Protein AF-A0A7C8D128-F1 (afdb_monomer)

Sequence (121 aa):
MGNRGRMALEAQGLRGLGSVHWNLSTAELYEHVLRRSEGRLSRQGALVVLTGQHTGRSANDRFIVCDDTTRDTVWWGKVNAPYESNRFEALFERMTAYLEGREVFVQDCFVGADPDYRMPV

Foldseek 3Di:
DPPVVQVVCVVVVQPQAAAEAEADDPVVVVVVCVVVVQWDADPVGDTGGDPPPDPDDPQQPDEDECDPVDVPPPPDDSRHDYDHPVVVVVVSNVVSVVRRHYYDYYYWDWDDPDPVPIDID

Solvent-accessible surface area (backbone atoms only — not comparable to full-atom values): 7458 Å² total; per-residue (Å²): 120,71,69,62,60,52,53,54,39,42,75,72,60,47,47,70,56,45,54,75,46,70,63,70,50,72,68,55,50,51,53,51,34,52,75,66,66,63,40,47,68,44,98,85,63,52,81,44,72,78,67,72,93,60,83,66,84,64,66,87,78,45,68,42,64,51,43,93,78,36,62,88,69,54,80,72,46,92,75,42,29,76,32,56,54,71,62,47,50,59,50,48,54,53,51,34,60,67,42,40,60,34,73,48,79,46,66,85,45,68,50,62,88,52,84,92,71,38,43,82,80

Secondary structure (DSSP, 8-state):
-HHHHHHHHHHTT--S-S-EEES--HHHHHHHHHHTTS-EE-TTS-EE---TT--S--GGG-EEEESTTTTTTS--SSSSEEEEHHHHHHHHHHHHHHHTT--EEE---EESSSTTT-EE-

pLDDT: mean 94.91, std 8.36, range [45.03, 98.5]

Nearest PDB structures (foldseek):
  2pc9-assembly1_A  TM=9.813E-01  e=1.497E-09  Thermus thermophilus HB8
  1xkv-assembly1_B  TM=9.826E-01  e=2.866E-09  Thermus thermophilus HB8
  1xkv-assembly1_A  TM=9.837E-01  e=3.482E-09  Thermus thermophilus HB8
  2pc9-assembly2_B  TM=9.815E-01  e=8.643E-09  Thermus thermophilus HB8
  2pc9-assembly4_D  TM=9.819E-01  e=8.643E-09  Thermus thermophilus HB8

Radius of gyration: 18.3 Å; Cα contacts (8 Å, |Δi|>4): 110; chains: 1; bounding box: 44×37×43 Å

Structure (mmCIF, N/CA/C/O backbone):
data_AF-A0A7C8D128-F1
#
_entry.id   AF-A0A7C8D128-F1
#
loop_
_atom_site.group_PDB
_atom_site.id
_atom_site.type_symbol
_atom_site.label_atom_id
_atom_site.label_alt_id
_atom_site.label_comp_id
_atom_site.label_asym_id
_atom_site.label_entity_id
_atom_site.label_seq_id
_atom_site.pdbx_PDB_ins_code
_atom_site.Cartn_x
_atom_site.Cartn_y
_atom_site.Cartn_z
_atom_site.occupancy
_atom_site.B_iso_or_equiv
_atom_site.auth_seq_id
_atom_site.auth_comp_id
_atom_site.auth_asym_id
_atom_site.auth_atom_id
_atom_site.pdbx_PDB_model_num
ATOM 1 N N . MET A 1 1 ? 10.401 2.206 21.297 1.00 45.03 1 MET A N 1
ATOM 2 C CA . MET A 1 1 ? 10.270 1.829 19.869 1.00 45.03 1 MET A CA 1
ATOM 3 C C . MET A 1 1 ? 9.889 2.994 18.942 1.00 45.03 1 MET A C 1
ATOM 5 O O . MET A 1 1 ? 10.240 2.918 17.776 1.00 45.03 1 MET A O 1
ATOM 9 N N . GLY A 1 2 ? 9.286 4.095 19.422 1.00 52.06 2 GLY A N 1
ATOM 10 C CA . GLY A 1 2 ? 8.753 5.162 18.550 1.00 52.06 2 GLY A CA 1
ATOM 11 C C . GLY A 1 2 ? 9.742 5.947 17.670 1.00 52.06 2 GLY A C 1
ATOM 12 O O . GLY A 1 2 ? 9.354 6.402 16.602 1.00 52.06 2 GLY A O 1
ATOM 13 N N . ASN A 1 3 ? 11.020 6.081 18.051 1.00 59.31 3 ASN A N 1
ATOM 14 C CA . ASN A 1 3 ? 11.955 6.923 17.284 1.00 59.31 3 ASN A CA 1
ATOM 15 C C . ASN A 1 3 ? 12.493 6.238 16.009 1.00 59.31 3 ASN A C 1
ATOM 17 O O . ASN A 1 3 ? 12.762 6.902 15.016 1.00 59.31 3 ASN A O 1
ATOM 21 N N . ARG A 1 4 ? 12.618 4.899 16.002 1.00 62.72 4 ARG A N 1
ATOM 22 C CA . ARG A 1 4 ? 13.134 4.153 14.835 1.00 62.72 4 ARG A CA 1
ATOM 23 C C . ARG A 1 4 ? 12.120 4.062 13.694 1.00 62.72 4 ARG A C 1
ATOM 25 O O . ARG A 1 4 ? 12.514 4.229 12.548 1.00 62.72 4 ARG A O 1
ATOM 32 N N . GLY A 1 5 ? 10.838 3.860 14.007 1.00 75.00 5 GLY A N 1
ATOM 33 C CA . GLY A 1 5 ? 9.778 3.828 12.992 1.00 75.00 5 GLY A CA 1
ATOM 34 C C . GLY A 1 5 ? 9.607 5.177 12.289 1.00 75.00 5 GLY A C 1
ATOM 35 O O . GLY A 1 5 ? 9.484 5.230 11.072 1.00 75.00 5 GLY A O 1
ATOM 36 N N . ARG A 1 6 ? 9.699 6.288 13.032 1.00 76.25 6 ARG A N 1
ATOM 37 C CA . ARG A 1 6 ? 9.601 7.635 12.450 1.00 76.25 6 ARG A CA 1
ATOM 38 C C . ARG A 1 6 ? 10.775 7.962 11.521 1.00 76.25 6 ARG A C 1
ATOM 40 O O . ARG A 1 6 ? 10.542 8.427 10.413 1.00 76.25 6 ARG A O 1
ATOM 47 N N . MET A 1 7 ? 12.005 7.635 11.927 1.00 77.75 7 MET A N 1
ATOM 48 C CA . MET A 1 7 ? 13.186 7.785 11.063 1.00 77.75 7 MET A CA 1
ATOM 49 C C . MET A 1 7 ? 13.088 6.940 9.784 1.00 77.75 7 MET A C 1
ATOM 51 O O . MET A 1 7 ? 13.540 7.377 8.730 1.00 77.75 7 MET A O 1
ATOM 55 N N . ALA A 1 8 ? 12.480 5.750 9.852 1.00 86.50 8 ALA A N 1
ATOM 56 C CA . ALA A 1 8 ? 12.268 4.910 8.674 1.00 86.50 8 ALA A CA 1
ATOM 57 C C . ALA A 1 8 ? 11.300 5.557 7.664 1.00 86.50 8 ALA A C 1
ATOM 59 O O . ALA A 1 8 ? 11.583 5.554 6.470 1.00 86.50 8 ALA A O 1
ATOM 60 N N . LEU A 1 9 ? 10.207 6.169 8.132 1.00 92.31 9 LEU A N 1
ATOM 61 C CA . LEU A 1 9 ? 9.264 6.894 7.267 1.00 92.31 9 LEU A CA 1
ATOM 62 C C . LEU A 1 9 ? 9.898 8.155 6.659 1.00 92.31 9 LEU A C 1
ATOM 64 O O . LEU A 1 9 ? 9.732 8.425 5.471 1.00 92.31 9 LEU A O 1
ATOM 68 N N . GLU A 1 10 ? 10.694 8.894 7.434 1.00 91.94 10 GLU A N 1
ATOM 69 C CA . GLU A 1 10 ? 11.416 10.072 6.933 1.00 91.94 10 GLU A CA 1
ATOM 70 C C . GLU A 1 10 ? 12.445 9.709 5.853 1.00 91.94 10 GLU A C 1
ATOM 72 O O . GLU A 1 10 ? 12.593 10.448 4.874 1.00 91.94 10 GLU A O 1
ATOM 77 N N . ALA A 1 11 ? 13.113 8.556 5.992 1.00 92.44 11 ALA A N 1
ATOM 78 C CA . ALA A 1 11 ? 14.014 8.010 4.976 1.00 92.44 11 ALA A CA 1
ATOM 79 C C . ALA A 1 11 ? 13.282 7.624 3.678 1.00 92.44 11 ALA A C 1
ATOM 81 O O . ALA A 1 11 ? 13.878 7.670 2.606 1.00 92.44 11 ALA A O 1
ATOM 82 N N . GLN A 1 12 ? 11.984 7.315 3.760 1.00 92.00 12 GLN A N 1
ATOM 83 C CA . GLN A 1 12 ? 11.100 7.114 2.607 1.00 92.00 12 GLN A CA 1
ATOM 84 C C . GLN A 1 12 ? 10.524 8.434 2.063 1.00 92.00 12 GLN A C 1
ATOM 86 O O . GLN A 1 12 ? 9.673 8.415 1.185 1.00 92.00 12 GLN A O 1
ATOM 91 N N . GLY A 1 13 ? 10.946 9.596 2.572 1.00 93.62 13 GLY A N 1
ATOM 92 C CA . GLY A 1 13 ? 10.451 10.901 2.125 1.00 93.62 13 GLY A CA 1
ATOM 93 C C . GLY A 1 13 ? 9.123 11.332 2.756 1.00 93.62 13 GLY A C 1
ATOM 94 O O . GLY A 1 13 ? 8.624 12.405 2.428 1.00 93.62 13 GLY A O 1
ATOM 95 N N . LEU A 1 14 ? 8.570 10.553 3.690 1.00 95.31 14 LEU A N 1
ATOM 96 C 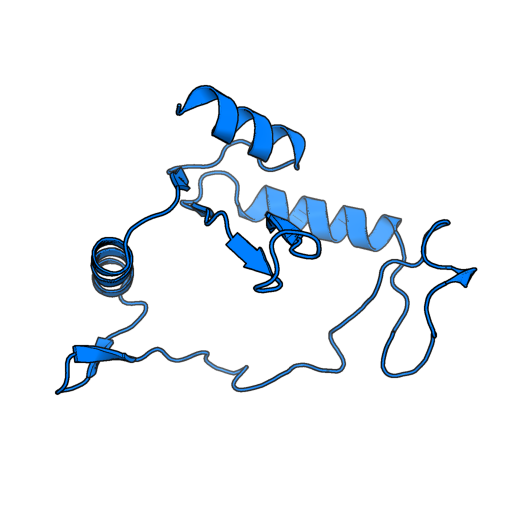CA . LEU A 1 14 ? 7.357 10.899 4.429 1.00 95.31 14 LEU A CA 1
ATOM 97 C C . LEU A 1 14 ? 7.725 11.743 5.652 1.00 95.31 14 LEU A C 1
ATOM 99 O O . LEU A 1 14 ? 8.214 11.233 6.661 1.00 95.31 14 LEU A O 1
ATOM 103 N N . ARG A 1 15 ? 7.513 13.056 5.558 1.00 93.19 15 ARG A N 1
ATOM 104 C CA . ARG A 1 15 ? 7.910 14.031 6.584 1.00 93.19 15 ARG A CA 1
ATOM 105 C C . ARG A 1 15 ? 6.696 14.758 7.137 1.00 93.19 15 ARG A C 1
ATOM 107 O O . ARG A 1 15 ? 5.618 14.718 6.559 1.00 93.19 15 ARG A O 1
ATOM 114 N N . GLY A 1 16 ? 6.863 15.384 8.301 1.00 93.94 16 GLY A N 1
ATOM 115 C CA . GLY A 1 16 ? 5.831 16.251 8.876 1.00 93.94 16 GLY A CA 1
ATOM 116 C C . GLY A 1 16 ? 4.485 15.567 9.147 1.00 93.94 16 GLY A C 1
ATOM 117 O O . GLY A 1 16 ? 3.483 16.262 9.261 1.00 93.94 16 GLY A O 1
ATOM 118 N N . LEU A 1 17 ? 4.439 14.233 9.231 1.00 96.19 17 LEU A N 1
ATOM 119 C CA . LEU A 1 17 ? 3.209 13.478 9.475 1.00 96.19 17 LEU A CA 1
ATOM 120 C C . LEU A 1 17 ? 2.575 13.877 10.817 1.00 96.19 17 LEU A C 1
ATOM 122 O O . LEU A 1 17 ? 3.282 14.237 11.765 1.00 96.19 17 LEU A O 1
ATOM 126 N N . GLY A 1 18 ? 1.247 13.782 10.890 1.00 95.69 18 GLY A N 1
ATOM 127 C CA . GLY A 1 18 ? 0.481 13.947 12.122 1.00 95.69 18 GLY A CA 1
ATOM 128 C C . GLY A 1 18 ? 0.629 12.726 13.035 1.00 95.69 18 GLY A C 1
ATOM 129 O O . GLY A 1 18 ? 1.733 12.326 13.409 1.00 95.69 18 GLY A O 1
ATOM 130 N N . SER A 1 19 ? -0.493 12.112 13.407 1.00 95.19 19 SER A N 1
ATOM 131 C CA . SER A 1 19 ? -0.486 10.852 14.158 1.00 95.19 19 SER A CA 1
ATOM 132 C C . 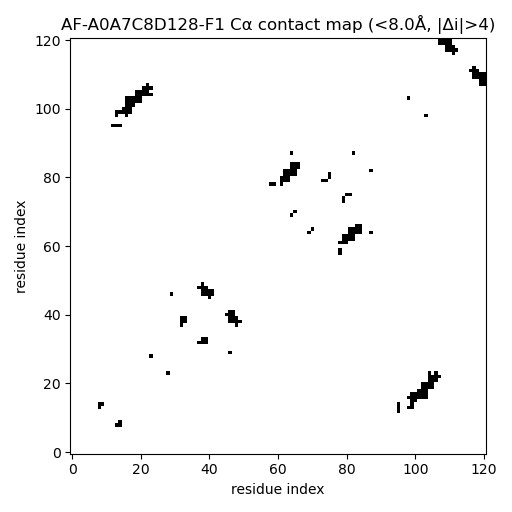SER A 1 19 ? -0.016 9.690 13.278 1.00 95.19 19 SER A C 1
ATOM 134 O O . SER A 1 19 ? -0.478 9.539 12.150 1.00 95.19 19 SER A O 1
ATOM 136 N N . VAL A 1 20 ? 0.874 8.847 13.803 1.00 96.19 20 VAL A N 1
ATOM 137 C CA . VAL A 1 20 ? 1.366 7.643 13.117 1.00 96.19 20 VAL A CA 1
ATOM 138 C C . VAL A 1 20 ? 1.018 6.426 13.966 1.00 96.19 20 VAL A C 1
ATOM 140 O O . VAL A 1 20 ? 1.585 6.243 15.045 1.00 96.19 20 VAL A O 1
ATOM 143 N N . HIS A 1 21 ? 0.103 5.593 13.476 1.00 96.19 21 HIS A N 1
ATOM 144 C CA . HIS A 1 21 ? -0.343 4.383 14.166 1.00 96.19 21 HIS A CA 1
ATOM 145 C C . HIS A 1 21 ? 0.334 3.152 13.576 1.00 96.19 21 HIS A C 1
ATOM 147 O O . HIS A 1 21 ? 0.176 2.879 12.390 1.00 96.19 21 HIS A O 1
ATOM 153 N N . TRP A 1 22 ? 1.084 2.413 14.392 1.00 96.31 22 TRP A N 1
ATOM 154 C CA . TRP A 1 22 ? 1.833 1.232 13.953 1.00 96.31 22 TRP A CA 1
ATOM 155 C C . TRP A 1 22 ? 1.155 -0.052 14.412 1.00 96.31 22 TRP A C 1
ATOM 157 O O . TRP A 1 22 ? 0.948 -0.227 15.611 1.00 96.31 22 TRP A O 1
ATOM 167 N N . ASN A 1 23 ? 0.899 -0.961 13.469 1.00 96.69 23 ASN A N 1
ATOM 168 C CA . ASN A 1 23 ? 0.446 -2.330 13.719 1.00 96.69 23 ASN A CA 1
ATOM 169 C C . ASN A 1 23 ? -0.774 -2.402 14.654 1.00 96.69 23 ASN A C 1
ATOM 171 O O . ASN A 1 23 ? -0.804 -3.217 15.579 1.00 96.69 23 ASN A O 1
ATOM 175 N N . LEU A 1 24 ? -1.762 -1.528 14.421 1.00 97.81 24 LEU A N 1
ATOM 176 C CA . LEU A 1 24 ? -3.015 -1.540 15.175 1.00 97.81 24 LEU A CA 1
ATOM 177 C C . LEU A 1 24 ? -3.697 -2.905 15.064 1.00 97.81 24 LEU A C 1
ATOM 179 O O . LEU A 1 24 ? -3.713 -3.542 14.009 1.00 97.81 24 LEU A O 1
ATOM 183 N N . SER A 1 25 ? -4.322 -3.328 16.154 1.00 98.31 25 SER A N 1
ATOM 184 C CA . SER A 1 25 ? -5.182 -4.501 16.153 1.00 98.31 25 SER A CA 1
ATOM 185 C C . SER A 1 25 ? -6.422 -4.285 15.282 1.00 98.31 25 SER A C 1
ATOM 187 O O . SER A 1 25 ? -6.863 -3.162 15.021 1.00 98.31 25 SER A O 1
ATOM 189 N N . THR A 1 26 ? -7.060 -5.384 14.876 1.00 98.19 26 THR A N 1
ATOM 190 C CA . THR A 1 26 ? -8.333 -5.326 14.145 1.00 98.19 26 THR A CA 1
ATOM 191 C C . THR A 1 26 ? -9.403 -4.543 14.910 1.00 98.19 26 THR A C 1
ATOM 193 O O . THR A 1 26 ? -10.160 -3.803 14.290 1.00 98.19 26 THR A O 1
ATOM 196 N N . ALA A 1 27 ? -9.457 -4.661 16.242 1.00 98.25 27 ALA A N 1
ATOM 197 C CA . ALA A 1 27 ? -10.421 -3.929 17.063 1.00 98.25 27 ALA A CA 1
ATOM 198 C C . ALA A 1 27 ? -10.177 -2.411 17.011 1.00 98.25 27 ALA A C 1
ATOM 200 O O . ALA A 1 27 ? -11.108 -1.651 16.756 1.00 98.25 27 ALA A O 1
ATOM 201 N N . GLU A 1 28 ? -8.922 -1.977 17.149 1.00 98.44 28 GLU A N 1
ATOM 202 C CA . GLU A 1 28 ? -8.553 -0.560 17.041 1.00 98.44 28 GLU A CA 1
ATOM 203 C C . GLU A 1 28 ? -8.881 -0.002 15.647 1.00 98.44 28 GLU A C 1
ATOM 205 O O . GLU A 1 28 ? -9.460 1.079 15.528 1.00 98.44 28 GLU A O 1
ATOM 210 N N . LEU A 1 29 ? -8.602 -0.758 14.579 1.00 98.50 29 LEU A N 1
ATOM 211 C CA . LEU A 1 29 ? -8.956 -0.355 13.214 1.00 98.50 29 LEU A CA 1
ATOM 212 C C . LEU A 1 29 ? -10.475 -0.195 13.027 1.00 98.50 29 LEU A C 1
ATOM 214 O O . LEU A 1 29 ? -10.913 0.761 12.386 1.00 98.50 29 LEU A O 1
ATOM 218 N N . TYR A 1 30 ? -11.290 -1.076 13.617 1.00 98.44 30 TYR A N 1
ATOM 219 C CA . TYR A 1 30 ? -12.753 -0.944 13.599 1.00 98.44 30 TYR A CA 1
ATOM 220 C C . TYR A 1 30 ? -13.208 0.362 14.259 1.00 98.44 30 TYR A C 1
ATOM 222 O O . TYR A 1 30 ? -14.035 1.083 13.696 1.00 98.44 30 TYR A O 1
ATOM 230 N N . GLU A 1 31 ? -12.651 0.699 15.423 1.00 98.31 31 GLU A N 1
ATOM 231 C CA . GLU A 1 31 ? -12.972 1.945 16.121 1.00 98.31 31 GLU A CA 1
ATOM 232 C C . GLU A 1 31 ? -12.601 3.181 15.296 1.00 98.31 31 GLU A C 1
ATOM 234 O O . GLU A 1 31 ? -13.391 4.125 15.216 1.00 98.31 31 GLU A O 1
ATOM 239 N N . HIS A 1 32 ? -11.431 3.173 14.647 1.00 98.31 32 HIS A N 1
ATOM 240 C CA . HIS A 1 32 ? -11.005 4.265 13.773 1.00 98.31 32 HIS A CA 1
ATOM 241 C C . HIS A 1 32 ? -11.960 4.459 12.592 1.00 98.31 32 HIS A C 1
ATOM 243 O O . HIS A 1 32 ? -12.401 5.586 12.358 1.00 98.31 32 HIS A O 1
ATOM 249 N N . VAL A 1 33 ? -12.337 3.383 11.892 1.00 98.25 33 VAL A N 1
ATOM 250 C CA . VAL A 1 33 ? -13.251 3.467 10.740 1.00 98.25 33 VAL A CA 1
ATOM 251 C C . VAL A 1 33 ? -14.618 4.023 11.149 1.00 98.25 33 VAL A C 1
ATOM 253 O O . VAL A 1 33 ? -15.164 4.889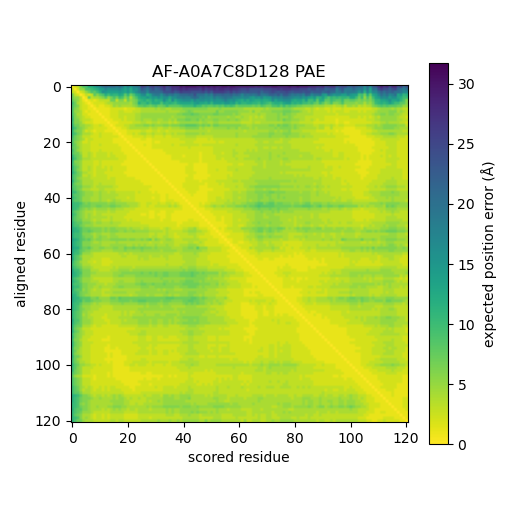 10.461 1.00 98.25 33 VAL A O 1
ATOM 256 N N . LEU A 1 34 ? -15.162 3.571 12.284 1.00 98.19 34 LEU A N 1
ATOM 257 C CA . LEU A 1 34 ? -16.453 4.047 12.791 1.00 98.19 34 LEU A CA 1
ATOM 258 C C . LEU A 1 34 ? -16.387 5.513 13.234 1.00 98.19 34 LEU A C 1
ATOM 260 O O . LEU A 1 34 ? -17.263 6.299 12.877 1.00 98.19 34 LEU A O 1
ATOM 264 N N . ARG A 1 35 ? -15.325 5.913 13.946 1.00 97.94 35 ARG A N 1
ATOM 265 C CA . ARG A 1 35 ? -15.102 7.307 14.373 1.00 97.94 35 ARG A CA 1
ATOM 266 C C . ARG A 1 35 ? -14.979 8.256 13.180 1.00 97.94 35 ARG A C 1
ATOM 268 O O . ARG A 1 35 ? -15.460 9.383 13.243 1.00 97.94 35 ARG A O 1
ATOM 275 N N . ARG A 1 36 ? -14.351 7.794 12.096 1.00 97.44 36 ARG A N 1
ATOM 276 C CA . ARG A 1 36 ? -14.136 8.561 10.859 1.00 97.44 36 ARG A CA 1
ATOM 277 C C . ARG A 1 36 ? -15.321 8.496 9.893 1.00 97.44 36 ARG A C 1
ATOM 279 O O . ARG A 1 36 ? -15.298 9.171 8.871 1.00 97.44 36 ARG A O 1
ATOM 286 N N . SER A 1 37 ? -16.370 7.735 10.220 1.00 97.50 37 SER A N 1
ATOM 287 C CA . SER A 1 37 ? -17.528 7.504 9.343 1.00 97.50 37 SER A CA 1
ATOM 288 C C . SER A 1 37 ? -17.144 6.964 7.954 1.00 97.50 37 SER A C 1
ATOM 290 O O . SER A 1 37 ? -17.823 7.226 6.965 1.00 97.50 37 SER A O 1
ATOM 292 N N . GLU A 1 38 ? -16.059 6.189 7.877 1.00 97.88 38 GLU A N 1
ATOM 293 C CA . GLU A 1 38 ? -15.534 5.604 6.629 1.00 97.88 38 GLU A CA 1
ATOM 294 C C . GLU A 1 38 ? -16.157 4.228 6.318 1.00 97.88 38 GLU A C 1
ATOM 296 O O . GLU A 1 38 ? -15.947 3.651 5.251 1.00 97.88 38 GLU A O 1
ATOM 301 N N . GLY A 1 39 ? -16.966 3.696 7.236 1.00 97.75 39 GLY A N 1
ATOM 302 C CA . GLY A 1 39 ? -17.657 2.422 7.091 1.00 97.75 39 GLY A CA 1
ATOM 303 C C . GLY A 1 39 ? -18.732 2.226 8.154 1.00 97.75 39 GLY A C 1
ATOM 304 O O . GLY A 1 39 ? -18.943 3.067 9.026 1.00 97.75 39 GLY A O 1
ATOM 305 N N . ARG A 1 40 ? -19.431 1.094 8.078 1.00 98.06 40 ARG A N 1
ATOM 306 C CA . ARG A 1 40 ? -20.478 0.700 9.033 1.00 98.06 40 ARG A CA 1
ATOM 307 C C . ARG A 1 40 ? -20.424 -0.791 9.322 1.00 98.06 40 ARG A C 1
ATOM 309 O O . ARG A 1 40 ? -19.939 -1.562 8.501 1.00 98.06 40 ARG A O 1
ATOM 316 N N . LEU A 1 41 ? -20.980 -1.214 10.451 1.00 98.31 41 LEU A N 1
ATOM 317 C CA . LEU A 1 41 ? -21.101 -2.637 10.758 1.00 98.31 41 LEU A CA 1
ATOM 318 C C . LEU A 1 41 ? -22.338 -3.238 10.084 1.00 98.31 41 LEU A C 1
ATOM 320 O O . LEU A 1 41 ? -23.424 -2.655 10.082 1.00 98.31 41 LEU A O 1
ATOM 324 N N . SER A 1 42 ? -22.167 -4.427 9.517 1.00 98.12 42 SER A N 1
ATOM 325 C CA . SER A 1 42 ? -23.279 -5.307 9.158 1.00 98.12 42 SER A CA 1
ATOM 326 C C . SER A 1 42 ? -23.941 -5.885 10.414 1.00 98.12 42 SER A C 1
ATOM 328 O O . SER A 1 42 ? -23.397 -5.816 11.516 1.00 98.12 42 SER A O 1
ATOM 330 N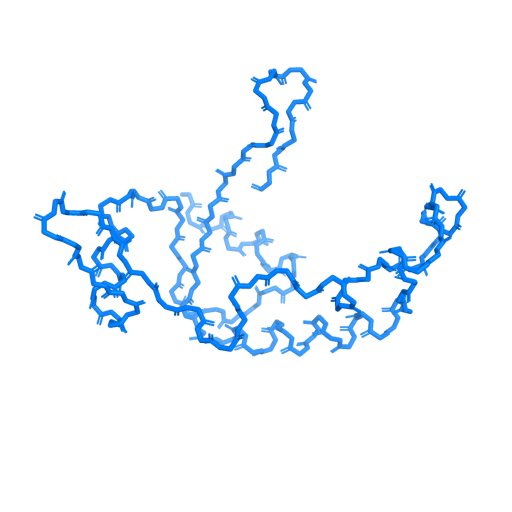 N . ARG A 1 43 ? -25.102 -6.531 10.246 1.00 97.44 43 ARG A N 1
ATOM 331 C CA . ARG A 1 43 ? -25.831 -7.180 11.349 1.00 97.44 43 ARG A CA 1
ATOM 332 C C . ARG A 1 43 ? -24.987 -8.221 12.102 1.00 97.44 43 ARG A C 1
ATOM 334 O O . ARG A 1 43 ? -25.213 -8.425 13.286 1.00 97.44 43 ARG A O 1
ATOM 341 N N . GLN A 1 44 ? -24.041 -8.877 11.430 1.00 97.62 44 GLN A N 1
ATOM 342 C CA . GLN A 1 44 ? -23.151 -9.889 12.009 1.00 97.62 44 GLN A CA 1
ATOM 343 C C . GLN A 1 44 ? -21.783 -9.327 12.427 1.00 97.62 44 GLN A C 1
ATOM 345 O O . GLN A 1 44 ? -20.886 -10.094 12.758 1.00 97.62 44 GLN A O 1
ATOM 350 N N . GLY A 1 45 ? -21.603 -8.006 12.392 1.00 96.88 45 GLY A N 1
ATOM 351 C CA . GLY A 1 45 ? -20.381 -7.353 12.854 1.00 96.88 45 GLY A CA 1
ATOM 352 C C . GLY A 1 45 ? -19.276 -7.221 11.808 1.00 96.88 45 GLY A C 1
ATOM 353 O O . GLY A 1 45 ? -18.279 -6.582 12.101 1.00 96.88 45 GLY A O 1
ATOM 354 N N . ALA A 1 46 ? -19.431 -7.735 10.582 1.00 98.19 46 ALA A N 1
ATOM 355 C CA . ALA A 1 46 ? -18.461 -7.465 9.516 1.00 98.19 46 ALA A CA 1
ATOM 356 C C . ALA A 1 46 ? -18.481 -5.979 9.122 1.00 98.19 46 ALA A C 1
ATOM 358 O O . ALA A 1 46 ? -19.567 -5.408 8.961 1.00 98.19 46 ALA A O 1
ATOM 359 N N . LEU A 1 47 ? -17.302 -5.384 8.933 1.00 98.38 47 LEU A N 1
ATOM 360 C CA . LEU A 1 47 ? -17.153 -4.017 8.446 1.00 98.38 47 LEU A CA 1
ATOM 361 C C . LEU A 1 47 ? -17.543 -3.912 6.963 1.00 98.38 47 LEU A C 1
ATOM 363 O O . LEU A 1 47 ? -17.039 -4.644 6.115 1.00 98.38 47 LEU A O 1
ATOM 367 N N . VAL A 1 48 ? -18.437 -2.976 6.656 1.00 98.19 48 VAL A N 1
ATOM 368 C CA . VAL A 1 48 ? -18.930 -2.674 5.310 1.00 98.19 48 VAL A CA 1
ATOM 369 C C . VAL A 1 48 ? -18.450 -1.284 4.909 1.00 98.19 48 VAL A C 1
ATOM 371 O O . VAL A 1 48 ? -18.747 -0.303 5.593 1.00 98.19 48 VAL A O 1
ATOM 374 N N . VAL A 1 49 ? -17.756 -1.204 3.774 1.00 98.00 49 VAL A N 1
ATOM 375 C CA . VAL A 1 49 ? -17.215 0.034 3.193 1.00 98.00 49 VAL A CA 1
ATOM 376 C C . VAL A 1 49 ? -17.736 0.237 1.769 1.00 98.00 49 VAL A C 1
ATOM 378 O O . VAL A 1 49 ? -18.160 -0.716 1.114 1.00 98.00 49 VAL A O 1
ATOM 381 N N . LEU A 1 50 ? -17.707 1.479 1.285 1.00 97.25 50 LEU A N 1
ATOM 382 C CA . LEU A 1 50 ? -18.043 1.835 -0.096 1.00 97.25 50 LEU A CA 1
ATOM 383 C C . LEU A 1 50 ? -16.835 2.517 -0.743 1.00 97.25 50 LEU A C 1
ATOM 385 O O . LEU A 1 50 ? -16.341 3.509 -0.222 1.00 97.25 50 LEU A O 1
ATOM 389 N N . THR A 1 51 ? -16.382 2.014 -1.893 1.00 96.38 51 THR A N 1
ATOM 390 C CA . THR A 1 51 ? -15.187 2.525 -2.596 1.00 96.38 51 THR A CA 1
ATOM 391 C C . THR A 1 51 ? -15.505 3.591 -3.654 1.00 96.38 51 THR A C 1
ATOM 393 O O . THR A 1 51 ? -14.631 4.019 -4.408 1.00 96.38 51 THR A O 1
ATOM 396 N N . GLY A 1 52 ? -16.763 4.039 -3.722 1.00 95.94 52 GLY A N 1
ATOM 397 C CA . GLY A 1 52 ? -17.213 5.076 -4.650 1.00 95.94 52 GLY A CA 1
ATOM 398 C C . GLY A 1 52 ? -17.172 4.625 -6.111 1.00 95.94 52 GLY A C 1
ATOM 399 O O . GLY A 1 52 ? -17.660 3.550 -6.451 1.00 95.94 52 GLY A O 1
ATOM 400 N N . GLN A 1 53 ? -16.610 5.467 -6.983 1.00 96.62 53 GLN A N 1
ATOM 401 C CA . GLN A 1 53 ? -16.549 5.228 -8.430 1.00 96.62 53 GLN A CA 1
ATOM 402 C C . GLN A 1 53 ? -15.687 4.010 -8.805 1.00 96.62 53 GLN A C 1
ATOM 404 O O . GLN A 1 53 ? -15.960 3.345 -9.804 1.00 96.62 53 GLN A O 1
ATOM 409 N N . HIS A 1 54 ? -14.654 3.704 -8.016 1.00 95.94 54 HIS A N 1
ATOM 410 C CA . HIS A 1 54 ? -13.693 2.644 -8.315 1.00 95.94 54 HIS A CA 1
ATOM 411 C C . HIS A 1 54 ? -14.052 1.360 -7.555 1.00 95.94 54 HIS A C 1
ATOM 413 O O . HIS A 1 54 ? -13.581 1.109 -6.448 1.00 95.94 54 HIS A O 1
ATOM 419 N N . THR A 1 55 ? -14.913 0.535 -8.154 1.00 96.50 55 THR A N 1
ATOM 420 C CA . THR A 1 55 ? -15.399 -0.735 -7.569 1.00 96.50 55 THR A CA 1
ATOM 421 C C . THR A 1 55 ? -14.596 -1.965 -8.003 1.00 96.50 55 THR A C 1
ATOM 423 O O . THR A 1 55 ? -14.907 -3.089 -7.614 1.00 96.50 55 THR A O 1
ATOM 426 N N . GLY A 1 56 ? -13.552 -1.767 -8.807 1.00 95.81 56 GLY A N 1
ATOM 427 C CA . GLY A 1 56 ? -12.688 -2.820 -9.324 1.00 95.81 56 GLY A CA 1
ATOM 428 C C . GLY A 1 56 ? -11.322 -2.276 -9.729 1.00 95.81 56 GLY A C 1
ATOM 429 O O . GLY A 1 56 ? -10.966 -1.141 -9.419 1.00 95.81 56 GLY A O 1
ATOM 430 N N . ARG A 1 57 ? -10.538 -3.096 -10.433 1.00 96.31 57 ARG A N 1
ATOM 431 C CA . ARG A 1 57 ? -9.199 -2.699 -10.885 1.00 96.31 57 ARG A CA 1
ATOM 432 C C . ARG A 1 57 ? -9.276 -1.662 -12.004 1.00 96.31 57 ARG A C 1
ATOM 434 O O . ARG A 1 57 ? -9.887 -1.923 -13.038 1.00 96.31 57 ARG A O 1
ATOM 441 N N . SER A 1 58 ? -8.521 -0.580 -11.864 1.00 94.75 58 SER A N 1
ATOM 442 C CA . SER A 1 58 ? -8.191 0.327 -12.965 1.00 94.75 58 SER A CA 1
ATOM 443 C C . SER A 1 58 ? -6.968 -0.187 -13.726 1.00 94.75 58 SER A C 1
ATOM 445 O O . SER A 1 58 ? -5.861 0.314 -13.569 1.00 94.75 58 SER A O 1
ATOM 447 N N . ALA A 1 59 ? -7.139 -1.251 -14.518 1.00 92.81 59 ALA A N 1
ATOM 448 C CA . ALA A 1 59 ? -6.011 -1.958 -15.139 1.00 92.81 59 ALA A CA 1
ATOM 449 C C . ALA A 1 59 ? -5.137 -1.071 -16.050 1.00 92.81 59 ALA A C 1
ATOM 451 O O . ALA A 1 59 ? -3.940 -1.318 -16.152 1.00 92.81 59 ALA A O 1
ATOM 452 N N . ASN A 1 60 ? -5.724 -0.045 -16.674 1.00 94.69 60 ASN A N 1
ATOM 453 C CA . ASN A 1 60 ? -5.007 0.899 -17.537 1.00 94.69 60 ASN A CA 1
ATOM 454 C C . ASN A 1 60 ? -4.272 2.008 -16.757 1.00 94.69 60 ASN A C 1
ATOM 456 O O . ASN A 1 60 ? -3.472 2.715 -17.355 1.00 94.69 60 ASN A O 1
ATOM 460 N N . ASP A 1 61 ? -4.512 2.135 -15.447 1.00 95.88 61 ASP A N 1
ATOM 461 C CA . ASP A 1 61 ? -3.874 3.132 -14.573 1.00 95.88 61 ASP A CA 1
ATOM 462 C C . ASP A 1 61 ? -2.730 2.516 -13.743 1.00 95.88 61 ASP A C 1
ATOM 464 O O . ASP A 1 61 ? -2.335 3.040 -12.701 1.00 95.88 61 ASP A O 1
ATOM 468 N N . ARG A 1 62 ? -2.196 1.370 -14.189 1.00 96.69 62 ARG A N 1
ATOM 469 C CA . ARG A 1 62 ? -1.037 0.704 -13.588 1.00 96.69 62 ARG A CA 1
ATOM 470 C C . ARG A 1 62 ? 0.180 0.879 -14.485 1.00 96.69 62 ARG A C 1
ATOM 472 O O . ARG A 1 62 ? 0.165 0.463 -15.641 1.00 96.69 62 ARG A O 1
ATOM 479 N N . PHE A 1 63 ? 1.260 1.388 -13.908 1.00 97.94 63 PHE A N 1
ATOM 480 C CA . PHE A 1 63 ? 2.523 1.596 -14.607 1.00 97.94 63 PHE A CA 1
ATOM 481 C C . PHE A 1 63 ? 3.692 0.986 -13.832 1.00 97.94 63 PHE A C 1
ATOM 483 O O . PHE A 1 63 ? 3.579 0.712 -12.636 1.00 97.94 63 PHE A O 1
ATOM 490 N N . ILE A 1 64 ? 4.811 0.773 -14.521 1.00 98.44 64 ILE A N 1
ATOM 491 C CA . ILE A 1 64 ? 6.095 0.407 -13.917 1.00 98.44 64 ILE A CA 1
ATOM 492 C C . ILE A 1 64 ? 7.114 1.456 -14.355 1.00 98.44 64 ILE A C 1
ATOM 494 O O . ILE A 1 64 ? 7.193 1.775 -15.542 1.00 98.44 64 ILE A O 1
ATOM 498 N N . VAL A 1 65 ? 7.880 1.997 -13.408 1.00 98.38 65 VAL A N 1
ATOM 499 C CA . VAL A 1 65 ? 8.959 2.942 -13.717 1.00 98.38 65 VAL A CA 1
ATOM 500 C C . VAL A 1 65 ? 9.989 2.245 -14.601 1.00 98.38 65 VAL A C 1
ATOM 502 O O . VAL A 1 65 ? 10.429 1.144 -14.276 1.00 98.38 65 VAL A O 1
ATOM 505 N N . CYS A 1 66 ? 10.323 2.858 -15.734 1.00 98.00 66 CYS A N 1
ATOM 506 C CA . CYS A 1 66 ? 11.350 2.380 -16.652 1.00 98.00 66 CYS A CA 1
ATOM 507 C C . CYS A 1 66 ? 12.680 3.056 -16.300 1.00 98.00 66 CYS A C 1
ATOM 509 O O . CYS A 1 66 ? 12.941 4.186 -16.713 1.00 98.00 66 CYS A O 1
ATOM 511 N N . ASP A 1 67 ? 13.492 2.359 -15.511 1.00 97.12 67 ASP A N 1
ATOM 512 C CA . ASP A 1 67 ? 14.821 2.765 -15.064 1.00 97.12 67 ASP A CA 1
ATOM 513 C C . ASP A 1 67 ? 15.864 1.720 -15.487 1.00 97.12 67 ASP A C 1
ATOM 515 O O . ASP A 1 67 ? 15.550 0.751 -16.177 1.00 97.12 67 ASP A O 1
ATOM 519 N N . ASP A 1 68 ? 17.118 1.899 -15.083 1.00 97.12 68 ASP A N 1
ATOM 520 C CA . ASP A 1 68 ? 18.204 1.000 -15.486 1.00 97.12 68 ASP A CA 1
ATOM 521 C C . ASP A 1 68 ? 18.069 -0.427 -14.924 1.00 97.12 68 ASP A C 1
ATOM 523 O O . ASP A 1 68 ? 18.676 -1.352 -15.457 1.00 97.12 68 ASP A O 1
ATOM 527 N N . THR A 1 69 ? 17.242 -0.637 -13.895 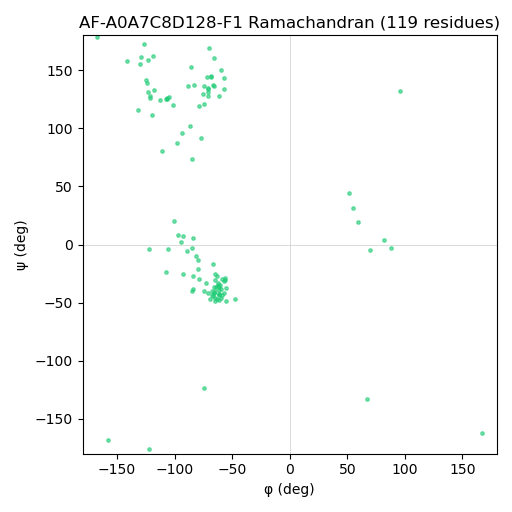1.00 96.88 69 THR A N 1
ATOM 528 C CA . THR A 1 69 ? 16.955 -1.970 -13.343 1.00 96.88 69 THR A CA 1
ATOM 529 C C . THR A 1 69 ? 15.845 -2.666 -14.128 1.00 96.88 69 THR A C 1
ATOM 531 O O . THR A 1 69 ? 15.903 -3.875 -14.370 1.00 96.88 69 THR A O 1
ATOM 534 N N . THR A 1 70 ? 14.809 -1.923 -14.521 1.00 98.12 70 THR A N 1
ATOM 535 C CA . THR A 1 70 ? 13.599 -2.488 -1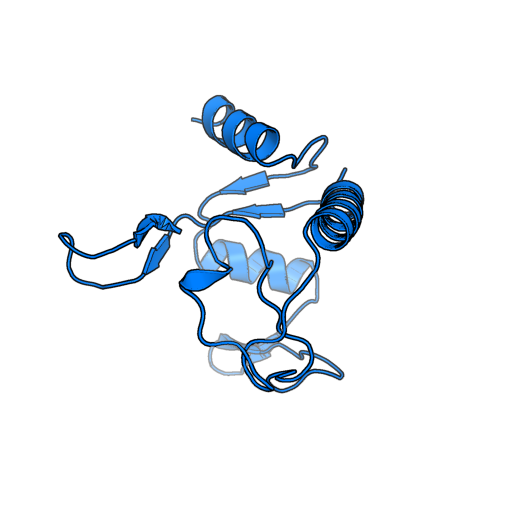5.132 1.00 98.12 70 THR A CA 1
ATOM 536 C C . THR A 1 70 ? 13.638 -2.524 -16.656 1.00 98.12 70 THR A C 1
ATOM 538 O O . THR A 1 70 ? 12.965 -3.372 -17.248 1.00 98.12 70 THR A O 1
ATOM 541 N N . ARG A 1 71 ? 14.426 -1.647 -17.299 1.00 97.56 71 ARG A N 1
ATOM 542 C CA . ARG A 1 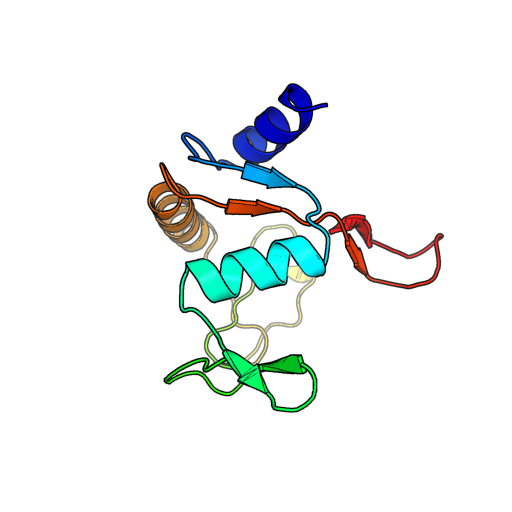71 ? 14.472 -1.451 -18.761 1.00 97.56 71 ARG A CA 1
ATOM 543 C C . ARG A 1 71 ? 14.571 -2.758 -19.540 1.00 97.56 71 ARG A C 1
ATOM 545 O O . ARG A 1 71 ? 13.790 -2.957 -20.467 1.00 97.56 71 ARG A O 1
ATOM 552 N N . ASP A 1 72 ? 15.472 -3.644 -19.129 1.00 98.00 72 ASP A N 1
ATOM 553 C CA . ASP A 1 72 ? 15.770 -4.886 -19.853 1.00 98.00 72 ASP A CA 1
ATOM 554 C C . ASP A 1 72 ? 15.188 -6.142 -19.179 1.00 98.00 72 ASP A C 1
ATOM 556 O O . ASP A 1 72 ? 15.292 -7.244 -19.717 1.00 98.00 72 ASP A O 1
ATOM 560 N N . THR A 1 73 ? 14.565 -5.999 -18.004 1.00 98.12 73 THR A N 1
ATOM 561 C CA . THR A 1 73 ? 14.058 -7.127 -17.200 1.00 98.12 73 THR A CA 1
ATOM 562 C C . THR A 1 73 ? 12.535 -7.243 -17.215 1.00 98.12 73 THR A C 1
ATOM 564 O O . THR A 1 73 ? 11.991 -8.330 -17.009 1.00 98.12 73 THR A O 1
ATOM 567 N N . VAL A 1 74 ? 11.822 -6.146 -17.481 1.00 98.12 74 VAL A N 1
ATOM 568 C CA . VAL A 1 74 ? 10.359 -6.127 -17.524 1.00 98.12 74 VAL A CA 1
ATOM 569 C C . VAL A 1 74 ? 9.850 -6.466 -18.922 1.00 98.12 74 VAL A C 1
ATOM 571 O O . VAL A 1 74 ? 10.301 -5.939 -19.935 1.00 98.12 74 VAL A O 1
ATOM 574 N N . TRP A 1 75 ? 8.824 -7.315 -18.983 1.00 98.06 75 TRP A N 1
ATOM 575 C CA . TRP A 1 75 ? 8.104 -7.588 -20.225 1.00 98.06 75 TRP A CA 1
ATOM 576 C C . TRP A 1 75 ? 7.149 -6.435 -20.566 1.00 98.06 75 TRP A C 1
ATOM 578 O O . TRP A 1 75 ? 6.010 -6.396 -20.091 1.00 98.06 75 TRP A O 1
ATOM 588 N N . TRP A 1 76 ? 7.627 -5.472 -21.352 1.00 98.19 76 TRP A N 1
ATOM 589 C CA . TRP A 1 76 ? 6.888 -4.259 -21.710 1.00 98.19 76 TRP A CA 1
ATOM 590 C C . TRP A 1 76 ? 5.740 -4.509 -22.694 1.00 98.19 76 TRP A C 1
ATOM 592 O O . TRP A 1 76 ? 5.837 -5.320 -23.614 1.00 98.19 76 TRP A O 1
ATOM 602 N N . GLY A 1 77 ? 4.642 -3.768 -22.528 1.00 96.06 77 GLY A N 1
ATOM 603 C CA . GLY A 1 77 ? 3.494 -3.832 -23.431 1.00 96.06 77 GLY A CA 1
ATOM 604 C C . GLY A 1 77 ? 2.263 -3.140 -22.856 1.00 96.06 77 GLY A C 1
ATOM 605 O O . GLY A 1 77 ? 2.352 -2.380 -21.899 1.00 96.06 77 GLY A O 1
ATOM 606 N N . LYS A 1 78 ? 1.079 -3.445 -23.399 1.00 94.50 78 LYS A N 1
ATOM 607 C CA . LYS A 1 78 ? -0.187 -2.839 -22.942 1.00 94.50 78 LYS A CA 1
ATOM 608 C C . LYS A 1 78 ? -0.469 -3.062 -21.446 1.00 94.50 78 LYS A C 1
ATOM 610 O O . LYS A 1 78 ? -1.120 -2.234 -20.825 1.00 94.50 78 LYS A O 1
ATOM 615 N N . VAL A 1 79 ? -0.018 -4.187 -20.887 1.00 95.75 79 VAL A N 1
ATOM 616 C CA . VAL A 1 79 ? -0.237 -4.548 -19.472 1.00 95.75 79 VAL A CA 1
ATOM 617 C C . VAL A 1 79 ? 0.804 -3.913 -18.545 1.00 95.75 79 VAL A C 1
ATOM 619 O O . VAL A 1 79 ? 0.473 -3.501 -17.435 1.00 95.75 79 VAL A O 1
ATOM 622 N N . ASN A 1 80 ? 2.058 -3.842 -18.992 1.00 97.56 80 ASN A N 1
ATOM 623 C CA . ASN A 1 80 ? 3.168 -3.242 -18.261 1.00 97.56 80 ASN A CA 1
ATOM 624 C C . ASN A 1 80 ? 3.565 -1.967 -18.995 1.00 97.56 80 ASN A C 1
ATOM 626 O O . ASN A 1 80 ? 4.483 -1.975 -19.815 1.00 97.56 80 ASN A O 1
ATOM 630 N N . ALA A 1 81 ? 2.808 -0.899 -18.753 1.00 97.50 81 ALA A N 1
ATOM 631 C CA . ALA A 1 81 ? 3.072 0.390 -19.365 1.00 97.50 81 ALA A CA 1
ATOM 632 C C . ALA A 1 81 ? 4.280 1.055 -18.676 1.00 97.50 81 ALA A C 1
ATOM 634 O O . ALA A 1 81 ? 4.296 1.133 -17.441 1.00 97.50 81 ALA A O 1
ATOM 635 N N . PRO A 1 82 ? 5.286 1.525 -19.438 1.00 97.81 82 PRO A N 1
ATOM 636 C CA . PRO A 1 82 ? 6.424 2.225 -18.863 1.00 97.81 82 PRO A CA 1
ATOM 637 C C . PRO A 1 82 ? 5.994 3.589 -18.312 1.00 97.81 82 PRO A C 1
ATOM 639 O O . PRO A 1 82 ? 5.135 4.265 -18.883 1.00 97.81 82 PRO A O 1
ATOM 642 N N . TYR A 1 83 ? 6.623 4.002 -17.217 1.00 98.19 83 TYR A N 1
ATOM 643 C CA . TYR A 1 83 ? 6.515 5.342 -16.652 1.00 98.19 83 TYR A CA 1
ATOM 644 C C . TYR A 1 83 ? 7.901 5.965 -16.530 1.00 98.19 83 TYR A C 1
ATOM 646 O O . TYR A 1 83 ? 8.854 5.289 -16.149 1.00 98.19 83 TYR A O 1
ATOM 654 N N . GLU A 1 84 ? 8.023 7.246 -16.853 1.00 97.88 84 GLU A N 1
ATOM 655 C CA . GLU A 1 84 ? 9.303 7.953 -16.779 1.00 97.88 84 GLU A CA 1
ATOM 656 C C . GLU A 1 84 ? 9.669 8.252 -15.316 1.00 97.88 84 GLU A C 1
ATOM 658 O O . GLU A 1 84 ? 8.816 8.698 -14.542 1.00 97.88 84 GLU A O 1
ATOM 663 N N . SER A 1 85 ? 10.932 8.036 -14.935 1.00 97.31 85 SER A N 1
ATOM 664 C CA . SER A 1 85 ? 11.397 8.191 -13.547 1.00 97.31 85 SER A CA 1
ATOM 665 C C . SER A 1 85 ? 11.186 9.604 -12.998 1.00 97.31 85 SER A C 1
ATOM 667 O O . SER A 1 85 ? 10.641 9.761 -11.912 1.00 97.31 85 SER A O 1
ATOM 669 N N . ASN A 1 86 ? 11.487 10.644 -13.780 1.00 97.25 86 ASN A N 1
ATOM 670 C CA . ASN A 1 86 ? 11.255 12.042 -13.387 1.00 97.25 86 ASN A CA 1
ATOM 671 C C . ASN A 1 86 ? 9.762 12.355 -13.151 1.00 97.25 86 ASN A C 1
ATOM 673 O O . ASN A 1 86 ? 9.400 13.127 -12.264 1.00 97.25 86 ASN A O 1
ATOM 677 N N . ARG A 1 87 ? 8.861 11.747 -13.933 1.00 97.75 87 ARG A N 1
ATOM 678 C CA . ARG A 1 87 ? 7.411 11.894 -13.752 1.00 97.75 87 ARG A CA 1
ATOM 679 C C . ARG A 1 87 ? 6.925 11.132 -12.529 1.00 97.75 87 ARG A C 1
ATOM 681 O O . ARG A 1 87 ? 5.963 11.570 -11.897 1.00 97.75 87 ARG A O 1
ATOM 688 N N . PHE A 1 88 ? 7.549 9.997 -12.215 1.00 97.75 88 PHE A N 1
ATOM 689 C CA . PHE A 1 88 ? 7.294 9.271 -10.976 1.00 97.75 88 PHE A CA 1
ATOM 690 C C . PHE A 1 88 ? 7.722 10.100 -9.768 1.00 97.75 88 PHE A C 1
ATOM 692 O O . PHE A 1 88 ? 6.909 10.282 -8.870 1.00 97.75 88 PHE A O 1
ATOM 699 N N . GLU A 1 89 ? 8.931 10.660 -9.778 1.00 96.94 89 GLU A N 1
ATOM 700 C CA . GLU A 1 89 ? 9.444 11.526 -8.710 1.00 96.94 89 GLU A CA 1
ATOM 701 C C . GLU A 1 89 ? 8.497 12.702 -8.446 1.00 96.94 89 GLU A C 1
ATOM 703 O O . GLU A 1 89 ? 8.046 12.885 -7.319 1.00 96.94 89 GLU A O 1
ATOM 708 N N . ALA A 1 90 ? 8.066 13.413 -9.493 1.00 98.00 90 ALA A N 1
ATOM 709 C CA . ALA A 1 90 ? 7.107 14.510 -9.352 1.00 98.00 90 ALA A CA 1
ATOM 710 C C . ALA A 1 90 ? 5.738 14.061 -8.793 1.00 98.00 90 ALA A C 1
ATOM 712 O O . ALA A 1 90 ? 5.073 14.803 -8.067 1.00 98.00 90 ALA A O 1
ATOM 713 N N . LEU A 1 91 ? 5.272 12.854 -9.136 1.00 98.12 91 LEU A N 1
ATOM 714 C CA . LEU A 1 91 ? 4.046 12.289 -8.562 1.00 98.12 91 LEU A CA 1
ATOM 715 C C . LEU A 1 91 ? 4.248 11.904 -7.092 1.00 98.12 91 LEU A C 1
ATOM 717 O O . LEU A 1 91 ? 3.368 12.150 -6.265 1.00 98.12 91 LEU A O 1
ATOM 721 N N . PHE A 1 92 ? 5.398 11.317 -6.778 1.00 97.62 92 PHE A N 1
ATOM 722 C CA . PHE A 1 92 ? 5.772 10.899 -5.440 1.00 97.62 92 PHE A CA 1
ATOM 723 C C . PHE A 1 92 ? 5.878 12.100 -4.498 1.00 97.62 92 PHE A C 1
ATOM 725 O O . PHE A 1 92 ? 5.251 12.082 -3.446 1.00 97.62 92 PHE A O 1
ATOM 732 N N . GLU A 1 93 ? 6.543 13.180 -4.912 1.00 97.50 93 GLU A N 1
ATOM 733 C CA . GLU A 1 93 ? 6.622 14.436 -4.153 1.00 97.50 93 GLU A CA 1
ATOM 734 C C . GLU A 1 93 ? 5.239 15.017 -3.839 1.00 97.50 93 GLU A C 1
ATOM 736 O O . GLU A 1 93 ? 4.971 15.456 -2.723 1.00 97.50 93 GLU A O 1
ATOM 741 N N . ARG A 1 94 ? 4.310 14.984 -4.801 1.00 98.06 94 ARG A N 1
ATOM 742 C CA . ARG A 1 94 ? 2.929 15.434 -4.568 1.00 98.06 94 ARG A CA 1
ATOM 743 C C . ARG A 1 94 ? 2.193 14.544 -3.570 1.00 98.06 94 ARG A C 1
ATOM 745 O O . ARG A 1 94 ? 1.377 15.045 -2.798 1.00 98.06 94 ARG A O 1
ATOM 752 N N . MET A 1 95 ? 2.446 13.238 -3.606 1.00 97.88 95 MET A N 1
ATOM 753 C CA . MET A 1 95 ? 1.850 12.273 -2.684 1.00 97.88 95 MET A CA 1
ATOM 754 C C . MET A 1 95 ? 2.389 12.462 -1.262 1.00 97.88 95 MET A C 1
ATOM 756 O O . MET A 1 95 ? 1.594 12.551 -0.328 1.00 97.88 95 MET A O 1
ATOM 760 N N . THR A 1 96 ? 3.706 12.598 -1.091 1.00 97.25 96 THR A N 1
A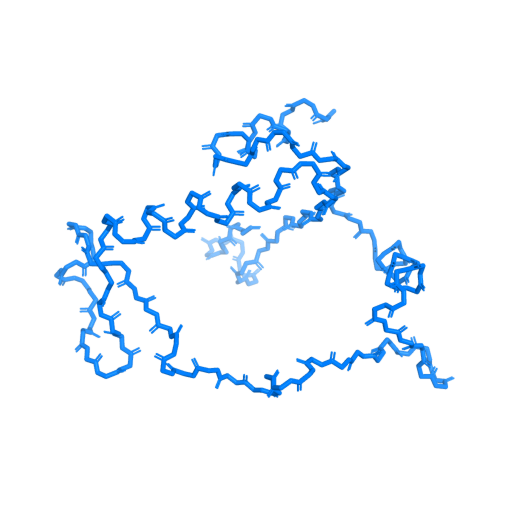TOM 761 C CA . THR A 1 96 ? 4.307 12.822 0.230 1.00 97.25 96 THR A CA 1
ATOM 762 C C . THR A 1 96 ? 3.886 14.172 0.808 1.00 97.25 96 THR A C 1
ATOM 764 O O . THR A 1 96 ? 3.475 14.217 1.965 1.00 97.25 96 THR A O 1
ATOM 767 N N . ALA A 1 97 ? 3.851 15.234 -0.006 1.00 97.06 97 ALA A N 1
ATOM 768 C CA . ALA A 1 97 ? 3.340 16.546 0.397 1.00 97.06 97 ALA A CA 1
ATOM 769 C C . ALA A 1 97 ? 1.865 16.493 0.833 1.00 97.06 97 ALA A C 1
ATOM 771 O O . ALA A 1 97 ? 1.470 17.137 1.801 1.00 97.06 97 ALA A O 1
ATOM 772 N N . TYR A 1 98 ? 1.032 15.698 0.153 1.00 97.75 98 TYR A N 1
ATOM 773 C CA . TYR A 1 98 ? -0.363 15.506 0.556 1.00 97.75 98 TYR A CA 1
ATOM 774 C C . TYR A 1 98 ? -0.491 14.865 1.946 1.00 97.75 98 TYR A C 1
ATOM 776 O O . TYR A 1 98 ? -1.451 15.168 2.658 1.00 97.75 98 TYR A O 1
ATOM 784 N N . LEU A 1 99 ? 0.440 13.983 2.322 1.00 97.44 99 LEU A N 1
ATOM 785 C CA . LEU A 1 99 ? 0.440 13.284 3.609 1.00 97.44 99 LEU A CA 1
ATOM 786 C C . LEU A 1 99 ? 0.976 14.129 4.774 1.00 97.44 99 LEU A C 1
ATOM 788 O O . LEU A 1 99 ? 0.757 13.757 5.928 1.00 97.44 99 LEU A O 1
ATOM 792 N N . GLU A 1 100 ? 1.620 15.269 4.514 1.00 96.81 100 GLU A N 1
ATOM 793 C CA . GLU A 1 100 ? 2.081 16.170 5.573 1.00 96.81 100 GLU A CA 1
ATOM 794 C C . GLU A 1 100 ? 0.919 16.609 6.481 1.00 96.81 100 GLU A C 1
ATOM 796 O O . GLU A 1 100 ? -0.182 16.941 6.036 1.00 96.81 100 GLU A O 1
ATOM 801 N N . GLY A 1 101 ? 1.144 16.556 7.794 1.00 96.69 101 GLY A N 1
ATOM 802 C CA . GLY A 1 101 ? 0.157 16.864 8.828 1.00 96.69 101 GLY A CA 1
ATOM 803 C C . GLY A 1 101 ? -0.987 15.854 8.964 1.00 96.69 101 GLY A C 1
ATOM 804 O O . GLY A 1 101 ? -1.805 15.993 9.875 1.00 96.69 101 GLY A O 1
ATOM 805 N N . ARG A 1 102 ? -1.072 14.829 8.103 1.00 97.25 102 ARG A N 1
ATOM 806 C CA . ARG A 1 102 ? -2.150 13.833 8.148 1.00 97.25 102 ARG A CA 1
ATOM 807 C C . ARG A 1 102 ? -1.846 12.696 9.109 1.00 97.25 102 ARG A C 1
ATOM 809 O O . ARG A 1 102 ? -0.697 12.344 9.362 1.00 97.25 102 ARG A O 1
ATOM 816 N N . GLU A 1 103 ? -2.919 12.109 9.624 1.00 96.31 103 GLU A N 1
ATOM 817 C CA . GLU A 1 103 ? -2.868 10.825 10.315 1.00 96.31 103 GLU A CA 1
ATOM 818 C C . GLU A 1 103 ? -2.594 9.702 9.306 1.00 96.31 103 GLU A C 1
ATOM 820 O O . GLU A 1 103 ? -3.239 9.647 8.255 1.00 96.31 103 GLU A O 1
ATOM 825 N N . VAL A 1 104 ? -1.665 8.807 9.638 1.00 96.94 104 VAL A N 1
ATOM 826 C CA . VAL A 1 104 ? -1.307 7.644 8.821 1.00 96.94 104 VAL A CA 1
ATOM 827 C C . VAL A 1 104 ? -1.313 6.359 9.647 1.00 96.94 104 VAL A C 1
ATOM 829 O O . VAL A 1 104 ? -1.103 6.369 10.864 1.00 96.94 104 VAL A O 1
ATOM 832 N N . PHE A 1 105 ? -1.518 5.243 8.955 1.00 97.06 105 PHE A N 1
ATOM 833 C CA . PHE A 1 105 ? -1.550 3.899 9.521 1.00 97.06 105 PHE A CA 1
ATOM 834 C C . PHE A 1 105 ? -0.479 3.059 8.827 1.00 97.06 105 PHE A C 1
ATOM 836 O O . PHE A 1 105 ? -0.434 3.019 7.598 1.00 97.06 105 PHE A O 1
ATOM 843 N N . VAL A 1 106 ? 0.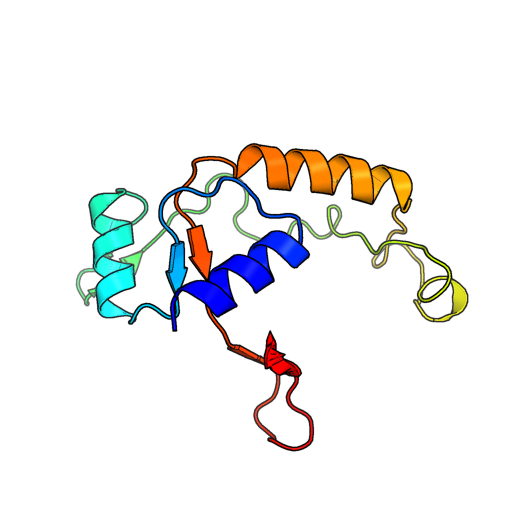387 2.420 9.609 1.00 96.75 106 VAL A N 1
ATOM 844 C CA . VAL A 1 106 ? 1.498 1.592 9.129 1.00 96.75 106 VAL A CA 1
ATOM 845 C C . VAL A 1 106 ? 1.285 0.162 9.602 1.00 96.75 106 VAL A C 1
ATOM 847 O O . VAL A 1 106 ? 0.983 -0.060 10.775 1.00 96.75 106 VAL A O 1
ATOM 850 N N . GLN A 1 107 ? 1.447 -0.794 8.692 1.00 96.56 107 GLN A N 1
ATOM 851 C CA . GLN A 1 107 ? 1.320 -2.215 8.978 1.00 96.56 107 GLN A CA 1
ATOM 852 C C . GLN A 1 107 ? 2.522 -2.956 8.396 1.00 96.56 107 GLN A C 1
ATOM 854 O O . GLN A 1 107 ? 2.659 -3.020 7.179 1.00 96.56 107 GLN A O 1
ATOM 859 N N . ASP A 1 108 ? 3.330 -3.559 9.261 1.00 96.12 108 ASP A N 1
ATOM 860 C CA . ASP A 1 108 ? 4.411 -4.449 8.851 1.00 96.12 108 ASP A CA 1
ATOM 861 C C . ASP A 1 108 ? 3.812 -5.819 8.512 1.00 96.12 108 ASP A C 1
ATOM 863 O O . ASP A 1 108 ? 3.175 -6.468 9.353 1.00 96.12 108 ASP A O 1
ATOM 867 N N . CYS A 1 109 ? 3.988 -6.256 7.268 1.00 95.88 109 CYS A N 1
ATOM 868 C CA . CYS A 1 109 ? 3.409 -7.488 6.744 1.00 95.88 109 CYS A CA 1
ATOM 869 C C . CYS A 1 109 ? 4.467 -8.404 6.121 1.00 95.88 109 CYS A C 1
ATOM 871 O O . CYS A 1 109 ? 5.624 -8.042 5.921 1.00 95.88 109 CYS A O 1
ATOM 873 N N . PHE A 1 110 ? 4.036 -9.616 5.769 1.00 97.31 110 PHE A N 1
ATOM 874 C CA . PHE A 1 110 ? 4.792 -10.509 4.898 1.00 97.31 110 PHE A CA 1
ATOM 875 C C . PHE A 1 110 ? 3.942 -10.938 3.705 1.00 97.31 110 PHE A C 1
ATOM 877 O O . PHE A 1 110 ? 2.754 -11.230 3.850 1.00 97.31 110 PHE A O 1
ATOM 884 N N . VAL A 1 111 ? 4.573 -11.034 2.537 1.00 97.31 111 VAL A N 1
ATOM 885 C CA . VAL A 1 111 ? 4.017 -11.708 1.358 1.00 97.31 111 VAL A CA 1
ATOM 886 C C . VAL A 1 111 ? 4.765 -13.023 1.157 1.00 97.31 111 VAL A C 1
ATOM 888 O O . VAL A 1 111 ? 5.988 -13.025 1.050 1.00 97.31 111 VAL A O 1
ATOM 891 N N . GLY A 1 112 ? 4.024 -14.133 1.098 1.00 97.50 112 GLY A N 1
ATOM 892 C CA . GLY A 1 112 ? 4.570 -15.496 1.102 1.00 97.50 112 GLY A CA 1
ATOM 893 C C . GLY A 1 112 ? 4.567 -16.110 2.507 1.00 97.50 112 GLY A C 1
ATOM 894 O O . GLY A 1 112 ? 4.958 -15.466 3.476 1.00 97.50 112 GLY A O 1
ATOM 895 N N . ALA A 1 113 ? 4.075 -17.347 2.629 1.00 97.50 113 ALA A N 1
ATOM 896 C CA . ALA A 1 113 ? 3.962 -18.037 3.919 1.00 97.50 113 ALA A CA 1
ATOM 897 C C . ALA A 1 113 ? 5.266 -18.728 4.352 1.00 97.50 113 ALA A C 1
ATOM 899 O O . ALA A 1 113 ? 5.496 -18.899 5.547 1.00 97.50 113 ALA A O 1
ATOM 900 N N . ASP A 1 114 ? 6.101 -19.120 3.387 1.00 97.81 114 ASP A N 1
ATOM 901 C CA . ASP A 1 114 ? 7.379 -19.783 3.636 1.00 97.81 114 ASP A CA 1
ATOM 902 C C . ASP A 1 114 ? 8.418 -18.771 4.162 1.00 97.81 114 ASP A C 1
ATOM 904 O O . ASP A 1 114 ? 8.703 -17.791 3.467 1.00 97.81 114 ASP A O 1
ATOM 908 N N . PRO A 1 115 ? 8.988 -18.967 5.367 1.00 96.62 115 PRO A N 1
ATOM 909 C CA . PRO A 1 115 ? 9.984 -18.067 5.942 1.00 96.62 115 PRO A CA 1
ATOM 910 C C . PRO A 1 115 ? 11.219 -17.823 5.074 1.00 96.62 115 PRO A C 1
ATOM 912 O O . PRO A 1 115 ? 11.788 -16.735 5.177 1.00 96.62 115 PRO A O 1
ATOM 915 N N . ASP A 1 116 ? 11.601 -18.785 4.233 1.00 97.88 116 ASP A N 1
ATOM 916 C CA . ASP A 1 116 ? 12.809 -18.699 3.406 1.00 97.88 116 ASP A CA 1
ATOM 917 C C . ASP A 1 116 ? 12.595 -17.842 2.149 1.00 97.88 116 ASP A C 1
ATOM 919 O O . ASP A 1 116 ? 13.550 -17.318 1.575 1.00 97.88 116 ASP A O 1
ATOM 923 N N . TYR A 1 117 ? 11.335 -17.660 1.739 1.00 97.31 117 TYR A N 1
ATOM 924 C CA . TYR A 1 117 ? 10.965 -16.946 0.511 1.00 97.31 117 TYR A CA 1
ATOM 925 C C . TYR A 1 117 ? 10.039 -15.750 0.742 1.00 97.31 117 TYR A C 1
ATOM 927 O O . TYR A 1 117 ? 9.693 -15.047 -0.211 1.00 97.31 117 TYR A O 1
ATOM 935 N N . ARG A 1 118 ? 9.597 -15.512 1.981 1.00 97.75 118 ARG A N 1
ATOM 936 C CA . ARG A 1 118 ? 8.704 -14.394 2.289 1.00 97.75 118 ARG A CA 1
ATOM 937 C C . ARG A 1 118 ? 9.413 -13.055 2.131 1.00 97.75 118 ARG A C 1
ATOM 939 O O . ARG A 1 118 ? 10.573 -12.888 2.503 1.00 97.75 118 ARG A O 1
ATOM 946 N N . MET A 1 119 ? 8.664 -12.068 1.668 1.00 97.50 119 MET A N 1
ATOM 947 C CA . MET A 1 119 ? 9.127 -10.694 1.538 1.00 97.50 119 MET A CA 1
ATOM 948 C C . MET A 1 119 ? 8.488 -9.835 2.634 1.00 97.50 119 MET A C 1
ATOM 950 O O . MET A 1 119 ? 7.258 -9.858 2.743 1.00 97.50 119 MET A O 1
ATOM 954 N N . PRO A 1 120 ? 9.271 -9.105 3.453 1.00 95.81 120 PRO A N 1
ATOM 955 C CA . PRO A 1 120 ? 8.713 -8.082 4.330 1.00 95.81 120 PRO A CA 1
ATOM 956 C C . PRO A 1 120 ? 8.140 -6.941 3.482 1.00 95.81 120 PRO A C 1
ATOM 958 O O . PRO A 1 120 ? 8.768 -6.529 2.504 1.00 95.81 120 PRO A O 1
ATOM 961 N N . VAL A 1 121 ? 6.953 -6.462 3.850 1.00 92.94 121 VAL A N 1
ATOM 962 C CA . VAL A 1 121 ? 6.253 -5.340 3.203 1.00 92.94 121 VAL A CA 1
ATOM 963 C C . VAL A 1 121 ? 5.901 -4.294 4.239 1.00 92.94 121 VAL A C 1
ATOM 965 O O . VAL A 1 121 ? 5.355 -4.704 5.290 1.00 92.94 121 VAL A O 1
#

Mean predicted aligned error: 4.08 Å